Protein AF-A0A2Z6N6W6-F1 (afdb_monomer)

Structure (mmCIF, N/CA/C/O backbone):
data_AF-A0A2Z6N6W6-F1
#
_entry.id   AF-A0A2Z6N6W6-F1
#
loop_
_atom_site.group_PDB
_atom_site.id
_atom_site.type_symbol
_atom_site.label_atom_id
_atom_site.label_alt_id
_atom_site.label_comp_id
_atom_site.label_asym_id
_atom_site.label_entity_id
_atom_site.label_seq_id
_atom_site.pdbx_PDB_ins_code
_atom_site.Cartn_x
_atom_site.Cartn_y
_atom_site.Cartn_z
_atom_site.occupancy
_atom_site.B_iso_or_equiv
_atom_site.auth_seq_id
_atom_site.auth_comp_id
_atom_site.auth_asym_id
_atom_site.auth_atom_id
_atom_site.pdbx_PDB_model_num
ATOM 1 N N . MET A 1 1 ? -22.428 -25.789 3.547 1.00 44.78 1 MET A N 1
ATOM 2 C CA . MET A 1 1 ? -21.666 -24.538 3.347 1.00 44.78 1 MET A CA 1
ATOM 3 C C . MET A 1 1 ? -21.187 -24.515 1.905 1.00 44.78 1 MET A C 1
ATOM 5 O O . MET A 1 1 ? -20.327 -25.311 1.558 1.00 44.78 1 MET A O 1
ATOM 9 N N . GLN A 1 2 ? -21.817 -23.714 1.042 1.00 49.56 2 GLN A N 1
ATOM 10 C CA . GLN A 1 2 ? -21.376 -23.553 -0.348 1.00 49.56 2 GLN A CA 1
ATOM 11 C C . GLN A 1 2 ? -20.120 -22.682 -0.369 1.00 49.56 2 GLN A C 1
ATOM 13 O O . GLN A 1 2 ? -20.131 -21.570 0.153 1.00 49.56 2 GLN A O 1
ATOM 18 N N . VAL A 1 3 ? -19.038 -23.194 -0.954 1.00 57.06 3 VAL A N 1
ATOM 19 C CA . VAL A 1 3 ? -17.804 -22.432 -1.159 1.00 57.06 3 VAL A CA 1
ATOM 20 C C . VAL A 1 3 ? -17.913 -21.689 -2.488 1.00 57.06 3 VAL A C 1
ATOM 22 O O . VAL A 1 3 ? -17.357 -22.093 -3.503 1.00 57.06 3 VAL A O 1
ATOM 25 N N . SER A 1 4 ? -18.689 -20.609 -2.503 1.00 57.44 4 SER A N 1
ATOM 26 C CA . SER A 1 4 ? -18.979 -19.808 -3.700 1.00 57.44 4 SER A CA 1
ATOM 27 C C . SER A 1 4 ? -17.920 -18.730 -4.000 1.00 57.44 4 SER A C 1
ATOM 29 O O . SER A 1 4 ? -18.244 -17.703 -4.585 1.00 57.44 4 SER A O 1
ATOM 31 N N . GLY A 1 5 ? -16.658 -18.929 -3.591 1.00 55.84 5 GLY A N 1
ATOM 32 C CA . GLY A 1 5 ? -15.588 -17.920 -3.715 1.00 55.84 5 GLY A CA 1
ATOM 33 C C . GLY A 1 5 ? -14.451 -18.248 -4.691 1.00 55.84 5 GLY A C 1
ATOM 34 O O . GLY A 1 5 ? -13.654 -17.373 -5.014 1.00 55.84 5 GLY A O 1
ATOM 35 N N . PHE A 1 6 ? -14.345 -19.488 -5.174 1.00 54.56 6 PHE A N 1
ATOM 36 C CA . PHE A 1 6 ? -13.197 -19.921 -5.983 1.00 54.56 6 PHE A CA 1
ATOM 37 C C . PHE A 1 6 ? -13.102 -19.353 -7.413 1.00 54.56 6 PHE A C 1
ATOM 39 O O . PHE A 1 6 ? -11.993 -18.979 -7.798 1.00 54.56 6 PHE A O 1
ATOM 46 N N . PRO A 1 7 ? -14.184 -19.242 -8.211 1.00 62.06 7 PRO A N 1
ATOM 47 C CA . PRO A 1 7 ? -14.049 -18.780 -9.597 1.00 62.06 7 PRO A CA 1
ATOM 48 C C . PRO A 1 7 ? -13.646 -17.301 -9.687 1.00 62.06 7 PRO A C 1
ATOM 50 O O . PRO A 1 7 ? -12.891 -16.917 -10.576 1.00 62.06 7 PRO A O 1
ATOM 53 N N . ASP A 1 8 ? -14.077 -16.482 -8.724 1.00 70.00 8 ASP A N 1
ATOM 54 C CA . ASP A 1 8 ? -13.745 -15.055 -8.668 1.00 70.00 8 ASP A CA 1
ATOM 55 C C . ASP A 1 8 ? -12.272 -14.819 -8.282 1.00 70.00 8 ASP A C 1
ATOM 57 O O . ASP A 1 8 ? -11.613 -13.930 -8.822 1.00 70.00 8 ASP A O 1
ATOM 61 N N . LEU A 1 9 ? -11.701 -15.659 -7.408 1.00 66.69 9 LEU A N 1
ATOM 62 C CA . LEU A 1 9 ? -10.267 -15.610 -7.102 1.00 66.69 9 LEU A CA 1
ATOM 63 C C . LEU A 1 9 ? -9.402 -16.043 -8.294 1.00 66.69 9 LEU A C 1
ATOM 65 O O . LEU A 1 9 ? -8.396 -15.391 -8.574 1.00 66.69 9 LEU A O 1
ATOM 69 N N . ALA A 1 10 ? -9.794 -17.105 -9.005 1.00 67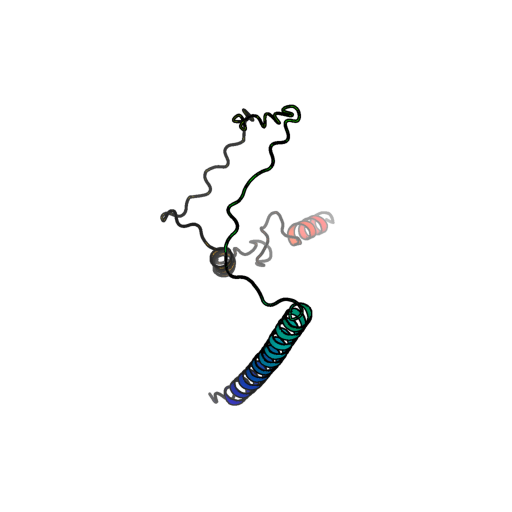.12 10 ALA A N 1
ATOM 70 C CA . ALA A 1 10 ? -9.067 -17.583 -10.181 1.00 67.12 10 ALA A CA 1
ATOM 71 C C . ALA A 1 10 ? -9.047 -16.524 -11.298 1.00 67.12 10 ALA A C 1
ATOM 73 O O . ALA A 1 10 ? -7.975 -16.169 -11.791 1.00 67.12 10 ALA A O 1
ATOM 74 N N . ALA A 1 11 ? -10.196 -15.916 -11.604 1.00 74.31 11 ALA A N 1
ATOM 75 C CA . ALA A 1 11 ? -10.292 -14.842 -12.594 1.00 74.31 11 ALA A CA 1
ATOM 76 C C . ALA A 1 11 ? -9.490 -13.585 -12.196 1.00 74.31 11 ALA A C 1
ATOM 78 O O . ALA A 1 11 ? -8.871 -12.933 -13.038 1.00 74.31 11 ALA A O 1
ATOM 79 N N . LYS A 1 12 ? -9.454 -13.235 -10.902 1.0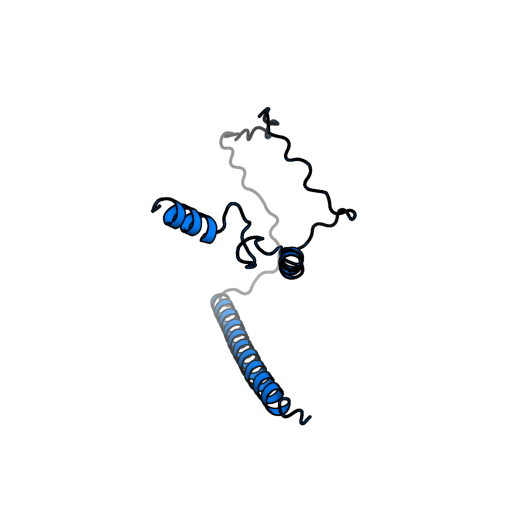0 80.06 12 LYS A N 1
ATOM 80 C CA . LYS A 1 12 ? -8.597 -12.146 -10.399 1.00 80.06 12 LYS A CA 1
ATOM 81 C C . LYS A 1 12 ? -7.115 -12.469 -10.571 1.00 80.06 12 LYS A C 1
ATOM 83 O O . LYS A 1 12 ? -6.358 -11.597 -10.991 1.00 80.06 12 LYS A O 1
ATOM 88 N N . SER A 1 13 ? -6.710 -13.706 -10.284 1.00 83.44 13 SER A N 1
ATOM 89 C CA . SER A 1 13 ? -5.319 -14.135 -10.452 1.00 83.44 13 SER A CA 1
ATOM 90 C C . SER A 1 13 ? -4.870 -14.108 -11.916 1.00 83.44 13 SER A C 1
ATOM 92 O O . SER A 1 13 ? -3.761 -13.665 -12.200 1.00 83.44 13 SER A O 1
ATOM 94 N N . GLU A 1 14 ? -5.758 -14.459 -12.849 1.00 90.75 14 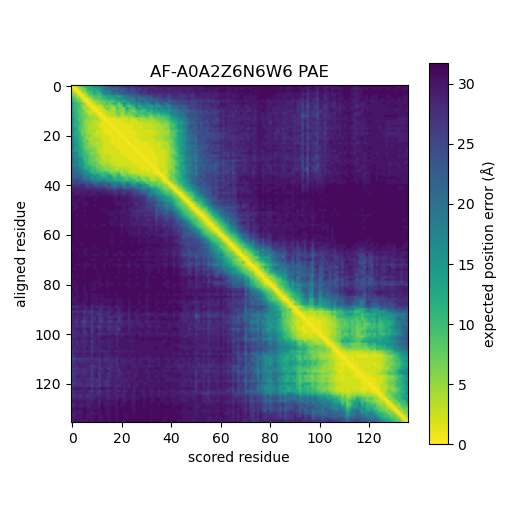GLU A N 1
ATOM 95 C CA . GLU A 1 14 ? -5.500 -14.405 -14.290 1.00 90.75 14 GLU A CA 1
ATOM 96 C C . GLU A 1 14 ? -5.286 -12.968 -14.783 1.00 90.75 14 GLU A C 1
ATOM 98 O O . GLU A 1 14 ? -4.310 -12.677 -15.471 1.00 90.75 14 GLU A O 1
ATOM 103 N N . ARG A 1 15 ? -6.155 -12.033 -14.378 1.00 89.94 15 ARG A N 1
ATOM 104 C CA . ARG A 1 15 ? -6.010 -10.614 -14.749 1.00 89.94 15 ARG A CA 1
ATOM 105 C C . ARG A 1 15 ? -4.691 -10.028 -14.262 1.00 89.94 15 ARG A C 1
ATOM 107 O O . ARG A 1 15 ? -4.038 -9.294 -14.999 1.00 89.94 15 ARG A O 1
ATOM 114 N N . VAL A 1 16 ? -4.305 -10.356 -13.030 1.00 92.06 16 VAL A N 1
ATOM 115 C CA . VAL A 1 16 ? -3.038 -9.903 -12.445 1.00 92.06 16 VAL A CA 1
ATOM 116 C C . VAL A 1 16 ? -1.854 -10.518 -13.190 1.00 92.06 16 VAL A C 1
ATOM 118 O O . VAL A 1 16 ? -0.921 -9.794 -13.526 1.00 92.06 16 VAL A O 1
ATOM 121 N N . TYR A 1 17 ? -1.906 -11.814 -13.503 1.00 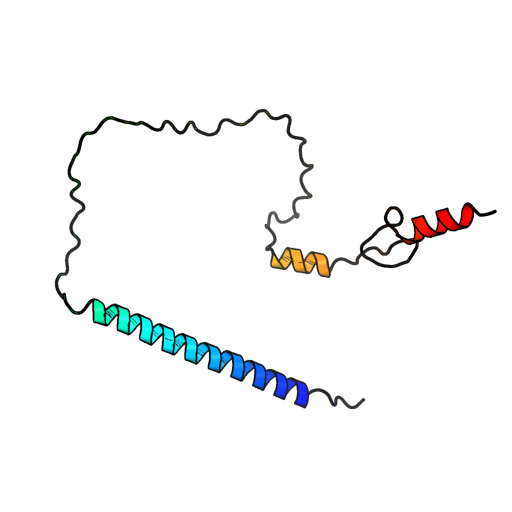94.69 17 TYR A N 1
ATOM 122 C CA . TYR A 1 17 ? -0.863 -12.486 -14.276 1.00 94.69 17 TYR A CA 1
ATOM 123 C C . TYR A 1 17 ? -0.680 -11.846 -15.659 1.00 94.69 17 TYR A C 1
ATOM 125 O O . TYR A 1 17 ? 0.427 -11.446 -16.000 1.00 94.69 17 TYR A O 1
ATOM 133 N N . ASN A 1 18 ? -1.764 -11.644 -16.411 1.00 95.94 18 ASN A N 1
ATOM 134 C CA . ASN A 1 18 ? -1.710 -11.043 -17.747 1.00 95.94 18 ASN A CA 1
ATOM 135 C C . ASN A 1 18 ? -1.193 -9.596 -17.722 1.00 95.94 18 ASN A C 1
ATOM 137 O O . ASN A 1 18 ? -0.431 -9.182 -18.599 1.00 95.94 18 ASN A O 1
ATOM 141 N N . PHE A 1 19 ? -1.570 -8.820 -16.702 1.00 96.12 19 PHE A N 1
ATOM 142 C CA . PHE A 1 19 ? -1.049 -7.467 -16.512 1.00 96.12 19 PHE A CA 1
ATOM 143 C C . PHE A 1 19 ? 0.466 -7.470 -16.271 1.00 96.12 19 PHE A C 1
ATOM 145 O O . PHE A 1 19 ? 1.188 -6.694 -16.893 1.00 96.12 19 PHE A O 1
ATOM 152 N N . ILE A 1 20 ? 0.955 -8.366 -15.409 1.00 96.44 20 ILE A N 1
ATOM 153 C CA . ILE A 1 20 ? 2.388 -8.490 -15.123 1.00 96.44 20 ILE A CA 1
ATOM 154 C C . ILE A 1 20 ? 3.145 -8.952 -16.373 1.00 96.44 20 ILE A C 1
ATOM 156 O O . ILE A 1 20 ? 4.116 -8.305 -16.756 1.00 96.44 20 ILE A O 1
ATOM 160 N N . SER A 1 21 ? 2.691 -10.022 -17.032 1.00 96.44 21 SER A N 1
ATOM 161 C CA . SER A 1 21 ? 3.361 -10.586 -18.210 1.00 96.44 21 SER A CA 1
ATOM 162 C C . SER A 1 21 ? 3.459 -9.572 -19.351 1.00 96.44 21 SER A C 1
ATOM 164 O O . SER A 1 21 ? 4.550 -9.332 -19.858 1.00 96.44 21 SER A O 1
ATOM 166 N N . SER A 1 22 ? 2.360 -8.883 -19.678 1.00 97.38 22 SER A N 1
ATOM 167 C CA . SER A 1 22 ? 2.367 -7.860 -20.736 1.00 97.38 22 SER A CA 1
ATOM 168 C C . SER A 1 22 ? 3.231 -6.638 -20.400 1.00 97.38 22 SER A C 1
ATOM 170 O O . SER A 1 22 ? 3.823 -6.032 -21.293 1.00 97.38 22 SER A O 1
ATOM 172 N N . GLY A 1 23 ? 3.323 -6.259 -19.121 1.00 97.50 23 GLY A N 1
ATOM 173 C CA . GLY A 1 23 ? 4.233 -5.206 -18.672 1.00 97.50 23 GLY A CA 1
ATOM 174 C C . GLY A 1 23 ? 5.699 -5.600 -18.852 1.00 97.50 23 GLY A C 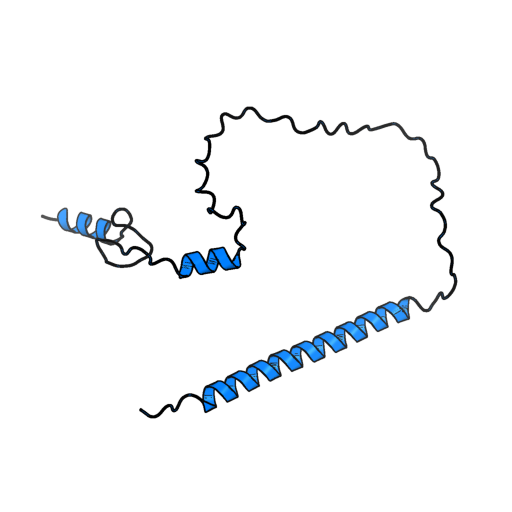1
ATOM 175 O O . GLY A 1 23 ? 6.498 -4.798 -19.330 1.00 97.50 23 GLY A O 1
ATOM 176 N N . LEU A 1 24 ? 6.043 -6.844 -18.511 1.00 97.06 24 LEU A N 1
ATOM 177 C CA . LEU A 1 24 ? 7.401 -7.370 -18.650 1.00 97.06 24 LEU A CA 1
ATOM 178 C C . LEU A 1 24 ? 7.825 -7.525 -20.113 1.00 97.06 24 LEU A C 1
ATOM 180 O O . LEU A 1 24 ? 8.950 -7.162 -20.442 1.00 97.06 24 LEU A O 1
ATOM 184 N N . GLU A 1 25 ? 6.942 -8.011 -20.988 1.00 97.44 25 GLU A N 1
ATOM 185 C CA . GLU A 1 25 ? 7.218 -8.137 -22.427 1.00 97.44 25 GLU A CA 1
ATOM 186 C C . GLU A 1 25 ? 7.572 -6.784 -23.051 1.00 97.44 25 GLU A C 1
ATOM 188 O O . GLU A 1 25 ? 8.611 -6.652 -23.693 1.00 97.44 25 GLU A O 1
ATOM 193 N N . LYS A 1 26 ? 6.775 -5.746 -22.772 1.00 97.50 26 LYS A N 1
ATOM 194 C CA . LYS A 1 26 ? 7.036 -4.388 -23.272 1.00 97.50 26 LYS A CA 1
ATOM 195 C C . LYS A 1 26 ? 8.371 -3.832 -22.788 1.00 97.50 26 LYS A C 1
ATOM 197 O O . LYS A 1 26 ? 9.120 -3.267 -23.578 1.00 97.50 26 LYS A O 1
ATOM 202 N N . LEU A 1 27 ? 8.674 -4.003 -21.500 1.00 97.06 27 LEU A N 1
ATOM 203 C CA . LEU A 1 27 ? 9.950 -3.566 -20.930 1.00 97.06 27 LEU A CA 1
ATOM 204 C C . LEU A 1 27 ? 11.135 -4.301 -21.564 1.00 97.06 27 LEU A C 1
ATOM 206 O O . LEU A 1 27 ? 12.187 -3.708 -21.786 1.00 97.06 27 LEU A O 1
ATOM 210 N N . TYR A 1 28 ? 10.971 -5.591 -21.853 1.00 96.81 28 TYR A N 1
ATOM 211 C CA . TYR A 1 28 ? 12.001 -6.393 -22.497 1.00 96.81 28 TYR A CA 1
ATOM 212 C C . TYR A 1 28 ? 12.248 -5.952 -23.945 1.00 96.81 28 TYR A C 1
ATOM 214 O O . TYR A 1 28 ? 13.400 -5.759 -24.335 1.00 96.81 28 TYR A O 1
ATOM 222 N N . GLU A 1 29 ? 11.189 -5.717 -24.721 1.00 96.81 29 GLU A N 1
ATOM 223 C CA . GLU A 1 29 ? 11.289 -5.180 -26.083 1.00 96.81 29 GLU A CA 1
ATOM 224 C C . GLU A 1 29 ? 11.956 -3.797 -26.109 1.00 96.81 29 GLU A C 1
ATOM 226 O O . GLU A 1 29 ? 12.849 -3.549 -26.923 1.00 96.81 29 GLU A O 1
ATOM 231 N N . GLU A 1 30 ? 11.577 -2.908 -25.187 1.00 96.44 30 GLU A N 1
ATOM 232 C CA . GLU A 1 30 ? 12.178 -1.579 -25.048 1.00 96.44 30 GLU A CA 1
ATOM 233 C C . GLU A 1 30 ? 13.673 -1.666 -24.708 1.00 96.44 30 GLU A C 1
ATOM 235 O O . GLU A 1 30 ? 14.495 -0.977 -25.318 1.00 96.44 30 GLU A O 1
ATOM 240 N N . ALA A 1 31 ? 14.050 -2.564 -23.794 1.00 95.19 31 ALA A N 1
ATOM 241 C CA . ALA A 1 31 ? 15.445 -2.796 -23.436 1.00 95.19 31 ALA A CA 1
ATOM 242 C C . ALA A 1 31 ? 16.268 -3.359 -24.608 1.00 95.19 31 ALA A C 1
ATOM 244 O O . ALA A 1 31 ? 17.418 -2.958 -24.801 1.00 95.19 31 ALA A O 1
ATOM 245 N N . ILE A 1 32 ? 15.702 -4.267 -25.412 1.00 95.25 32 ILE A N 1
ATOM 246 C CA . ILE A 1 32 ? 16.359 -4.759 -26.634 1.00 95.25 32 ILE A CA 1
ATOM 247 C C . ILE A 1 32 ? 16.572 -3.606 -27.615 1.00 95.25 32 ILE A C 1
ATOM 249 O O . ILE A 1 32 ? 17.681 -3.436 -28.124 1.00 95.25 32 ILE A O 1
ATOM 253 N N . LYS A 1 33 ? 15.536 -2.796 -27.854 1.00 94.56 33 LYS A N 1
ATOM 254 C CA . LYS A 1 33 ? 15.601 -1.659 -28.775 1.00 94.56 33 LYS A CA 1
ATOM 255 C C . LYS A 1 33 ? 16.672 -0.651 -28.355 1.00 94.56 33 LYS A C 1
ATOM 257 O O . LYS A 1 33 ? 17.501 -0.275 -29.178 1.00 94.56 33 LYS A O 1
ATOM 262 N N . MET A 1 34 ? 16.717 -0.289 -27.074 1.00 90.31 34 MET A N 1
ATOM 263 C CA . MET A 1 34 ? 17.732 0.615 -26.527 1.00 90.31 34 MET A CA 1
ATOM 264 C C . MET A 1 34 ? 19.153 0.059 -26.705 1.00 90.31 34 MET A C 1
ATOM 266 O O . MET A 1 34 ? 20.063 0.790 -27.089 1.00 90.31 34 MET A O 1
ATOM 270 N N . ASN A 1 35 ? 19.355 -1.241 -26.471 1.00 87.12 35 ASN A N 1
ATOM 271 C CA . ASN A 1 35 ? 20.657 -1.878 -26.679 1.00 87.12 35 ASN A CA 1
ATOM 272 C C . ASN A 1 35 ? 21.077 -1.884 -28.153 1.00 87.12 35 ASN A C 1
ATOM 274 O O . ASN A 1 35 ? 22.254 -1.680 -28.447 1.00 87.12 35 ASN A O 1
ATOM 278 N N . TYR A 1 36 ? 20.133 -2.091 -29.071 1.00 86.12 36 TYR A N 1
ATOM 279 C CA . TYR A 1 36 ? 20.403 -2.034 -30.504 1.00 86.12 36 TYR A CA 1
ATOM 280 C C . TYR A 1 36 ? 20.752 -0.609 -30.953 1.00 86.12 36 TYR A C 1
ATOM 282 O O . TYR A 1 36 ? 21.754 -0.407 -31.629 1.00 86.12 36 TYR A O 1
ATOM 290 N N . GLU A 1 37 ? 20.011 0.403 -30.498 1.00 81.06 37 GLU A N 1
ATOM 291 C CA . GLU A 1 37 ? 20.311 1.815 -30.783 1.00 81.06 37 GLU A CA 1
ATOM 292 C C . GLU A 1 37 ? 21.698 2.224 -30.251 1.00 81.06 37 GLU A C 1
ATOM 294 O O . GLU A 1 37 ? 22.474 2.873 -30.956 1.00 81.06 37 GLU A O 1
ATOM 299 N N . MET A 1 38 ? 22.079 1.751 -29.060 1.00 71.38 38 MET A N 1
ATOM 300 C CA . MET A 1 38 ? 23.429 1.938 -28.513 1.00 71.38 38 MET A CA 1
ATOM 301 C C . MET A 1 38 ? 24.521 1.248 -29.342 1.00 71.38 38 MET A C 1
ATOM 303 O O . MET A 1 38 ? 25.613 1.800 -29.476 1.00 71.38 38 MET A O 1
ATOM 307 N N . GLN A 1 39 ? 24.238 0.090 -29.943 1.00 63.50 39 GLN A N 1
ATOM 308 C CA . GLN A 1 39 ? 25.177 -0.609 -30.829 1.00 63.50 39 GLN A CA 1
ATOM 309 C C . GLN A 1 39 ? 25.299 0.074 -32.198 1.00 63.50 39 GLN A C 1
ATOM 311 O O . GLN A 1 39 ? 26.415 0.306 -32.652 1.00 63.50 39 GLN A O 1
ATOM 316 N N . THR A 1 40 ? 24.196 0.539 -32.791 1.00 57.50 40 THR A N 1
ATOM 317 C CA . THR A 1 40 ? 24.224 1.248 -34.088 1.00 57.50 40 THR A CA 1
ATOM 318 C C . THR A 1 40 ? 24.967 2.587 -34.043 1.00 57.50 40 THR A C 1
ATOM 320 O O . THR A 1 40 ? 25.493 3.038 -35.056 1.00 57.50 40 THR A O 1
ATOM 323 N N . SER A 1 41 ? 25.084 3.211 -32.864 1.00 57.78 41 SER A N 1
ATOM 324 C CA . SER A 1 41 ? 25.937 4.394 -32.668 1.00 57.78 41 SER A CA 1
ATOM 325 C C . SER A 1 41 ? 27.441 4.071 -32.604 1.00 57.78 41 SER A C 1
ATOM 327 O O . SER A 1 41 ? 28.274 4.976 -32.655 1.00 57.78 41 SER A O 1
ATOM 329 N N . LYS A 1 42 ? 27.795 2.783 -32.501 1.00 54.59 42 LYS A N 1
ATOM 330 C CA . LYS A 1 42 ? 29.161 2.266 -32.342 1.00 54.59 42 LYS A CA 1
ATOM 331 C C . LYS A 1 42 ? 29.684 1.527 -33.582 1.00 54.59 42 LYS A C 1
ATOM 333 O O . LYS A 1 42 ? 30.890 1.317 -33.687 1.00 54.59 42 LYS A O 1
ATOM 338 N N . ASP A 1 43 ? 28.825 1.237 -34.560 1.00 48.78 43 ASP A N 1
ATOM 339 C CA . ASP A 1 43 ? 29.166 0.540 -35.814 1.00 48.78 43 ASP A CA 1
ATOM 340 C C . ASP A 1 43 ? 29.946 1.404 -36.835 1.00 48.78 43 ASP A C 1
ATOM 342 O O . ASP A 1 43 ? 30.018 1.092 -38.022 1.00 48.78 43 ASP A O 1
ATOM 346 N N . GLY A 1 44 ? 30.586 2.483 -36.372 1.00 49.16 44 GLY A N 1
ATOM 347 C CA . GLY A 1 44 ? 31.591 3.239 -37.122 1.00 49.16 44 GLY A CA 1
ATOM 348 C C . GLY A 1 44 ? 33.034 2.757 -36.931 1.00 49.16 44 GLY A C 1
ATOM 349 O O . GLY A 1 44 ? 33.927 3.325 -37.551 1.00 49.16 44 GLY A O 1
ATOM 350 N N . LEU A 1 45 ? 33.303 1.749 -36.091 1.00 43.19 45 LEU A N 1
ATOM 351 C CA . LEU A 1 45 ? 34.649 1.180 -35.939 1.00 43.19 45 LEU A CA 1
ATOM 352 C C . LEU A 1 45 ? 34.592 -0.284 -35.475 1.00 43.19 45 LEU A C 1
ATOM 354 O O . LEU A 1 45 ? 34.539 -0.578 -34.282 1.00 43.19 45 LEU A O 1
ATOM 358 N N . LEU A 1 46 ? 34.657 -1.215 -36.428 1.00 53.72 46 LEU A N 1
ATOM 359 C CA . LEU A 1 46 ? 35.198 -2.549 -36.165 1.00 53.72 46 LEU A CA 1
ATOM 360 C C . LEU A 1 46 ? 36.694 -2.539 -36.491 1.00 53.72 46 LEU A C 1
ATOM 362 O O . LEU A 1 46 ? 37.052 -2.177 -37.608 1.00 53.72 46 LEU A O 1
ATOM 366 N N . SER A 1 47 ? 37.499 -2.944 -35.503 1.00 44.09 47 SER A N 1
ATOM 367 C CA . SER A 1 47 ? 38.938 -3.293 -35.483 1.00 44.09 47 SER A CA 1
ATOM 368 C C . SER A 1 47 ? 39.540 -2.623 -34.244 1.00 44.09 47 SER A C 1
ATOM 370 O O . SER A 1 47 ? 39.456 -1.415 -34.104 1.00 44.09 47 SER A O 1
ATOM 372 N N . GLU A 1 48 ? 40.076 -3.305 -33.239 1.00 38.69 48 GLU A N 1
ATOM 373 C CA . GLU A 1 48 ? 40.948 -4.466 -33.294 1.00 38.69 48 GLU A CA 1
ATOM 374 C C . GLU A 1 48 ? 40.905 -5.218 -31.957 1.00 38.69 48 GLU A C 1
ATOM 376 O O . GLU A 1 48 ? 40.858 -4.649 -30.867 1.00 38.69 48 GLU A O 1
ATOM 381 N N . THR A 1 49 ? 40.975 -6.537 -32.069 1.00 48.28 49 THR A N 1
ATOM 382 C CA . THR A 1 49 ? 41.662 -7.403 -31.115 1.00 48.28 49 THR A CA 1
ATOM 383 C C . THR A 1 49 ? 42.995 -6.799 -30.678 1.00 48.28 49 THR A C 1
ATOM 385 O O . THR A 1 49 ? 43.858 -6.616 -31.528 1.00 48.28 49 THR A O 1
ATOM 388 N N . SER A 1 50 ? 43.180 -6.568 -29.378 1.00 44.06 50 SER A N 1
ATOM 389 C CA . SER A 1 50 ? 44.450 -6.678 -28.634 1.00 44.06 50 SER A CA 1
ATOM 390 C C . SER A 1 50 ? 44.376 -5.754 -27.424 1.00 44.06 50 SER A C 1
ATOM 392 O O . SER A 1 50 ? 44.296 -4.538 -27.574 1.00 44.06 50 SER A O 1
ATOM 394 N N . CYS A 1 51 ? 44.397 -6.319 -26.217 1.00 44.03 51 CYS A N 1
ATOM 395 C CA . CYS A 1 51 ? 44.608 -5.545 -24.999 1.00 44.03 51 CYS A CA 1
ATOM 396 C C . CYS A 1 51 ? 45.905 -4.731 -25.140 1.00 44.03 51 CYS A C 1
ATOM 398 O O . CYS A 1 51 ? 46.962 -5.347 -25.301 1.00 44.03 51 CYS A O 1
ATOM 400 N N . PRO A 1 52 ? 45.882 -3.391 -25.047 1.00 41.53 52 PRO A N 1
ATOM 401 C CA . PRO A 1 52 ? 47.097 -2.650 -24.806 1.00 41.53 52 PRO A CA 1
ATOM 402 C C . PRO A 1 52 ? 47.375 -2.723 -23.308 1.00 41.53 52 PRO A C 1
ATOM 404 O O . PRO A 1 52 ? 46.621 -2.217 -22.475 1.00 41.53 52 PRO A O 1
ATOM 407 N N . ASP A 1 53 ? 48.454 -3.431 -23.009 1.00 45.47 53 ASP A N 1
ATOM 408 C CA . ASP A 1 53 ? 49.270 -3.293 -21.815 1.00 45.47 53 ASP A CA 1
ATOM 409 C C . ASP A 1 53 ? 49.316 -1.825 -21.349 1.00 45.47 53 ASP A C 1
ATOM 411 O O . ASP A 1 53 ? 49.555 -0.906 -22.138 1.00 45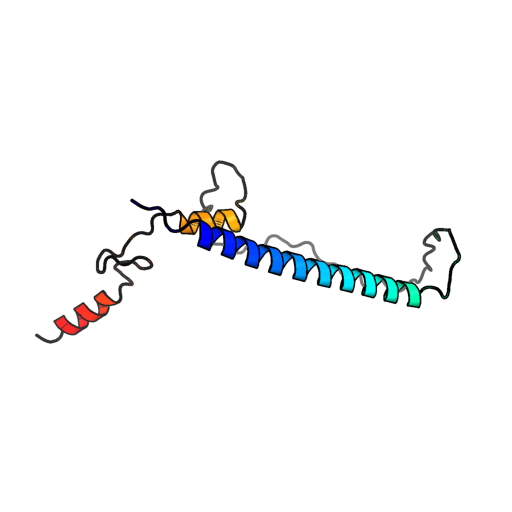.47 53 ASP A O 1
ATOM 415 N N . MET A 1 54 ? 49.006 -1.599 -20.073 1.00 42.16 54 MET A N 1
ATOM 416 C CA . MET A 1 54 ? 48.875 -0.269 -19.476 1.00 42.16 54 MET A CA 1
ATOM 417 C C . MET A 1 54 ? 50.265 0.350 -19.286 1.00 42.16 54 MET A C 1
ATOM 419 O O . MET A 1 54 ? 50.827 0.316 -18.192 1.00 42.16 54 MET A O 1
ATOM 423 N N . LEU A 1 55 ? 50.825 0.937 -20.343 1.00 49.72 55 LEU A N 1
ATOM 424 C CA . LEU A 1 55 ? 51.989 1.816 -20.239 1.00 49.72 55 LEU A CA 1
ATOM 425 C C . LEU A 1 55 ? 51.549 3.174 -19.677 1.00 49.72 55 LEU A C 1
ATOM 427 O O . LEU A 1 55 ? 50.982 4.016 -20.373 1.00 49.72 55 LEU A O 1
ATOM 431 N N . PHE A 1 56 ? 51.801 3.359 -18.383 1.00 42.12 56 PHE A N 1
ATOM 432 C CA . PHE A 1 56 ? 51.678 4.627 -17.670 1.00 42.12 56 PHE A CA 1
ATOM 433 C C . PHE A 1 56 ? 52.721 5.635 -18.183 1.00 42.12 56 PHE A C 1
ATOM 435 O O . PHE A 1 56 ? 53.906 5.302 -18.205 1.00 42.12 56 PHE A O 1
ATOM 442 N N . PRO A 1 57 ? 52.343 6.881 -18.521 1.00 45.59 57 PRO A N 1
ATOM 443 C CA . PRO A 1 57 ? 53.300 7.974 -18.595 1.00 45.59 57 PRO A CA 1
ATOM 444 C C . PRO A 1 57 ? 53.621 8.452 -17.175 1.00 45.59 57 PRO A C 1
ATOM 446 O O . PRO A 1 57 ? 52.731 8.875 -16.434 1.00 45.59 57 PRO A O 1
ATOM 449 N N . GLU A 1 58 ? 54.896 8.382 -16.802 1.00 51.81 58 GLU A N 1
ATOM 450 C CA . GLU A 1 58 ? 55.431 9.039 -15.613 1.00 51.81 58 GLU A CA 1
ATOM 451 C C . GLU A 1 58 ? 55.213 10.555 -15.729 1.00 51.81 58 GLU A C 1
ATOM 453 O O . GLU A 1 58 ? 55.763 11.218 -16.608 1.00 51.81 58 GLU A O 1
ATOM 458 N N . GLN A 1 59 ? 54.411 11.118 -14.826 1.00 43.22 59 GLN A N 1
ATOM 459 C CA . GLN A 1 59 ? 54.520 12.526 -14.463 1.00 43.22 59 GLN A CA 1
ATOM 460 C C . GLN A 1 59 ? 54.727 12.620 -12.959 1.00 43.22 59 GLN A C 1
ATOM 462 O O . GLN A 1 59 ? 53.803 12.467 -12.160 1.00 43.22 59 GLN A O 1
ATOM 467 N N . GLU A 1 60 ? 55.978 12.883 -12.606 1.00 52.66 60 GLU A N 1
ATOM 468 C CA . GLU A 1 60 ? 56.387 13.422 -11.322 1.00 52.66 60 GLU A CA 1
ATOM 469 C C . GLU A 1 60 ? 55.621 14.727 -11.070 1.00 52.66 60 GLU A C 1
ATOM 471 O O . GLU A 1 60 ? 55.778 15.715 -11.791 1.00 52.66 60 GLU A O 1
ATOM 476 N N . ASN A 1 61 ? 54.759 14.735 -10.057 1.00 45.88 61 ASN A N 1
ATOM 477 C CA . ASN A 1 61 ? 54.308 15.969 -9.436 1.00 45.88 61 ASN A CA 1
ATOM 478 C C . ASN A 1 61 ? 53.997 15.697 -7.964 1.00 45.88 61 ASN A C 1
ATOM 480 O O . ASN A 1 61 ? 52.998 15.059 -7.638 1.00 45.88 61 ASN A O 1
ATOM 484 N N . GLU A 1 62 ? 54.939 16.130 -7.128 1.00 50.78 62 GLU A N 1
ATOM 485 C CA . GLU A 1 62 ? 54.833 16.481 -5.712 1.00 50.78 62 GLU A CA 1
ATOM 486 C C . GLU A 1 62 ? 53.727 15.780 -4.910 1.00 50.78 62 GLU A C 1
ATOM 488 O O . GLU A 1 62 ? 52.539 16.107 -4.962 1.00 50.78 62 GLU A O 1
ATOM 493 N N . GLU A 1 63 ? 54.181 14.830 -4.094 1.00 50.09 63 GLU A N 1
ATOM 494 C CA . GLU A 1 63 ? 53.448 14.102 -3.069 1.00 50.09 63 GLU A CA 1
ATOM 495 C C . GLU A 1 63 ? 52.597 15.017 -2.161 1.00 50.09 63 GLU A C 1
ATOM 497 O O . GLU A 1 63 ? 52.948 15.313 -1.018 1.00 50.09 63 GLU A O 1
ATOM 502 N N . ALA A 1 64 ? 51.370 15.335 -2.574 1.00 58.12 64 ALA A N 1
ATOM 503 C CA . ALA A 1 64 ? 50.286 15.577 -1.630 1.00 58.12 64 ALA A CA 1
ATOM 504 C C . ALA A 1 64 ? 49.880 14.226 -1.021 1.00 58.12 64 ALA A C 1
ATOM 506 O O . ALA A 1 64 ? 48.812 13.678 -1.301 1.00 58.12 64 ALA A O 1
ATOM 507 N N . ARG A 1 65 ? 50.763 13.653 -0.190 1.00 59.28 65 ARG A N 1
ATOM 508 C CA . ARG A 1 65 ? 50.456 12.505 0.668 1.00 59.28 65 ARG A CA 1
ATOM 509 C C . ARG A 1 65 ? 49.336 12.916 1.613 1.00 59.28 65 ARG A C 1
ATOM 511 O O . ARG A 1 65 ? 49.580 13.390 2.723 1.00 59.28 65 ARG A O 1
ATOM 518 N N . LEU A 1 66 ? 48.094 12.706 1.182 1.00 61.03 66 LEU A N 1
ATOM 519 C CA . LEU A 1 66 ? 46.933 12.697 2.056 1.00 61.03 66 LEU A CA 1
ATOM 520 C C . LEU A 1 66 ? 47.152 11.564 3.056 1.00 61.03 66 LEU A C 1
ATOM 522 O O . LEU A 1 66 ? 46.822 10.404 2.815 1.00 61.03 66 LEU A O 1
ATOM 526 N N . THR A 1 67 ? 47.771 11.893 4.184 1.00 62.34 67 THR A N 1
ATOM 527 C CA . THR A 1 67 ? 47.934 10.983 5.309 1.00 62.34 67 THR A CA 1
ATOM 528 C C . THR A 1 67 ? 46.573 10.870 5.978 1.00 62.34 67 THR A C 1
ATOM 530 O O . THR A 1 67 ? 46.290 11.507 6.991 1.00 62.34 67 THR A O 1
ATOM 533 N N . ILE A 1 68 ? 45.692 10.061 5.383 1.00 63.12 68 ILE A N 1
ATOM 534 C CA . ILE A 1 68 ? 44.477 9.603 6.046 1.00 63.12 68 ILE A CA 1
ATOM 535 C C . ILE A 1 68 ? 44.956 8.761 7.225 1.00 63.12 68 ILE A C 1
ATOM 537 O O . ILE A 1 68 ? 45.334 7.597 7.093 1.00 63.12 68 ILE A O 1
ATOM 541 N N . ARG A 1 69 ? 45.032 9.401 8.392 1.00 68.94 69 ARG A N 1
ATOM 542 C CA . ARG A 1 69 ? 45.400 8.745 9.639 1.00 68.94 69 ARG A CA 1
ATOM 543 C C . ARG A 1 69 ? 44.371 7.654 9.909 1.00 68.94 69 ARG A C 1
ATOM 545 O O . ARG A 1 69 ? 43.169 7.910 9.868 1.00 68.94 69 ARG A O 1
ATOM 552 N N . SER A 1 70 ? 44.855 6.447 10.188 1.00 73.81 70 SER A N 1
ATOM 553 C CA . SER A 1 70 ? 43.987 5.321 10.524 1.00 73.81 70 SER A CA 1
ATOM 554 C C . SER A 1 70 ? 43.090 5.699 11.716 1.00 73.81 70 SER A C 1
ATOM 556 O O . SER A 1 70 ? 43.605 6.291 12.674 1.00 73.81 70 SER A O 1
ATOM 558 N N . PRO A 1 71 ? 41.772 5.418 11.677 1.00 74.38 71 PRO A N 1
ATOM 559 C CA . PRO A 1 71 ? 40.851 5.815 12.735 1.00 74.38 71 PRO A CA 1
ATOM 560 C C . PRO A 1 71 ? 41.315 5.285 14.094 1.00 74.38 71 PRO A C 1
ATOM 562 O O . PRO A 1 71 ? 41.326 4.080 14.348 1.00 74.38 71 PRO A O 1
ATOM 565 N N . VAL A 1 72 ? 41.708 6.190 14.989 1.00 73.94 72 VAL A N 1
ATOM 566 C CA . VAL A 1 72 ? 42.031 5.838 16.374 1.00 73.94 72 VAL A CA 1
ATOM 567 C C . VAL A 1 72 ? 40.739 5.566 17.130 1.00 73.94 72 VAL A C 1
ATOM 569 O O . VAL A 1 72 ? 39.757 6.296 16.993 1.00 73.94 72 VAL A O 1
ATOM 572 N N . LYS A 1 73 ? 40.740 4.509 17.948 1.00 65.31 73 LYS A N 1
ATOM 573 C CA . LYS A 1 73 ? 39.604 4.155 18.806 1.00 65.31 73 LYS A CA 1
ATOM 574 C C . LYS A 1 73 ? 39.278 5.345 19.712 1.00 65.31 73 LYS A C 1
ATOM 576 O O . LYS A 1 73 ? 40.055 5.678 20.604 1.00 65.31 73 LYS A O 1
ATOM 581 N N . SER A 1 74 ? 38.137 5.988 19.480 1.00 66.50 74 SER A N 1
ATOM 582 C CA . SER A 1 74 ? 37.674 7.109 20.292 1.00 66.50 74 SER A CA 1
ATOM 583 C C . SER A 1 74 ? 37.381 6.635 21.715 1.00 66.50 74 SER A C 1
ATOM 585 O O . SER A 1 74 ? 36.517 5.781 21.917 1.00 66.50 74 SER A O 1
ATOM 587 N N . GLN A 1 75 ? 38.043 7.221 22.713 1.00 68.38 75 GLN A N 1
ATOM 588 C CA . GLN A 1 75 ? 37.666 7.059 24.119 1.00 68.38 75 GLN A CA 1
ATOM 589 C C . GLN A 1 75 ? 36.482 7.964 24.469 1.00 68.38 75 GLN A C 1
ATOM 591 O O . GLN A 1 75 ? 36.549 8.820 25.344 1.00 68.38 75 GLN A O 1
ATOM 596 N N . THR A 1 76 ? 35.360 7.791 23.780 1.00 70.69 76 THR A N 1
ATOM 597 C CA . THR A 1 76 ? 34.094 8.252 24.345 1.00 70.69 76 THR A CA 1
ATOM 598 C C . THR A 1 76 ? 33.723 7.261 25.441 1.00 70.69 76 THR A C 1
ATOM 600 O O . THR A 1 76 ? 33.731 6.057 25.177 1.00 70.69 76 THR A O 1
ATOM 603 N N . LYS A 1 77 ? 33.374 7.734 26.649 1.00 62.84 77 LYS A N 1
ATOM 604 C CA . LYS A 1 77 ? 32.616 6.948 27.642 1.00 62.84 77 LYS A CA 1
ATOM 605 C C . LYS A 1 77 ? 31.255 6.607 27.026 1.00 62.84 77 LYS A C 1
ATOM 607 O O . LYS A 1 77 ? 30.240 7.226 27.327 1.00 62.84 77 LYS A O 1
ATOM 612 N N . GLY A 1 78 ? 31.253 5.682 26.075 1.00 63.06 78 GLY A N 1
ATOM 613 C CA . GLY A 1 78 ? 30.049 5.163 25.472 1.00 63.06 78 GLY A CA 1
ATOM 614 C C . GLY A 1 78 ? 29.274 4.466 26.572 1.00 63.06 78 GLY A C 1
ATOM 615 O O . GLY A 1 78 ? 29.819 3.621 27.283 1.00 63.06 78 GLY A O 1
ATOM 616 N N . ARG A 1 79 ? 27.999 4.816 26.720 1.00 67.94 79 ARG A N 1
ATOM 617 C CA . ARG A 1 79 ? 27.056 3.931 27.393 1.00 67.94 79 ARG A CA 1
ATOM 618 C C . ARG A 1 79 ? 27.148 2.593 26.663 1.00 67.94 79 ARG A C 1
ATOM 620 O O . ARG A 1 79 ? 26.809 2.540 25.480 1.00 67.94 79 ARG A O 1
ATOM 627 N N . GLN A 1 80 ? 27.634 1.548 27.334 1.00 65.94 80 GLN A N 1
ATOM 628 C CA . GLN A 1 80 ? 27.527 0.201 26.791 1.00 65.94 80 GLN A CA 1
ATOM 629 C C . GLN A 1 80 ? 26.042 -0.034 26.541 1.00 65.94 80 GLN A C 1
ATOM 631 O O . GLN A 1 80 ? 25.213 0.042 27.449 1.00 65.94 80 GLN A O 1
ATOM 636 N N . LYS A 1 81 ? 25.686 -0.186 25.269 1.00 61.88 81 LYS A N 1
ATOM 637 C CA . LYS A 1 81 ? 24.376 -0.693 24.914 1.00 61.88 81 LYS A CA 1
ATOM 638 C C . LYS A 1 81 ? 24.420 -2.137 25.374 1.00 61.88 81 LYS A C 1
ATOM 640 O O . LYS A 1 81 ? 25.161 -2.903 24.768 1.00 61.88 81 LYS A O 1
ATOM 645 N N . ASP A 1 82 ? 23.708 -2.445 26.461 1.00 61.25 82 ASP A N 1
ATOM 646 C CA . ASP A 1 82 ? 23.527 -3.815 26.937 1.00 61.25 82 ASP A CA 1
ATOM 647 C C . ASP A 1 82 ? 23.305 -4.686 25.711 1.00 61.25 82 ASP A C 1
ATOM 649 O O . ASP A 1 82 ? 22.403 -4.379 24.914 1.00 61.25 82 ASP A O 1
ATOM 653 N N . ASP A 1 83 ? 24.192 -5.666 25.517 1.00 59.25 83 ASP A N 1
ATOM 654 C CA . ASP A 1 83 ? 24.204 -6.521 24.341 1.00 59.25 83 ASP A CA 1
ATOM 655 C C . ASP A 1 83 ? 22.770 -6.925 24.055 1.00 59.25 83 ASP A C 1
ATOM 657 O O . ASP A 1 83 ? 22.111 -7.595 24.858 1.00 59.25 83 ASP A O 1
ATOM 661 N N . ALA A 1 84 ? 22.240 -6.406 22.948 1.00 60.25 84 ALA A N 1
ATOM 662 C CA . ALA A 1 84 ? 20.880 -6.665 22.543 1.00 60.25 84 ALA A CA 1
ATOM 663 C C . ALA A 1 84 ? 20.797 -8.170 22.332 1.00 60.25 84 ALA A C 1
ATOM 665 O O . ALA A 1 84 ? 21.258 -8.632 21.295 1.00 60.25 84 ALA A O 1
ATOM 666 N N . LYS A 1 85 ? 20.301 -8.888 23.358 1.00 60.91 85 LYS A N 1
ATOM 667 C CA . LYS A 1 85 ? 20.195 -10.348 23.481 1.00 60.91 85 LYS A CA 1
ATOM 668 C C . LYS A 1 85 ? 20.530 -11.018 22.158 1.00 60.91 85 LYS A C 1
ATOM 670 O O . LYS A 1 85 ? 19.645 -11.137 21.305 1.00 60.91 85 LYS A O 1
ATOM 675 N N . LEU A 1 86 ? 21.808 -11.365 21.976 1.00 55.47 86 LEU A N 1
ATOM 676 C CA . LEU A 1 86 ? 22.256 -12.007 20.749 1.00 55.47 86 LEU A CA 1
ATOM 677 C C . LEU A 1 86 ? 21.318 -13.193 20.495 1.00 55.47 86 LEU A C 1
ATOM 679 O O . LEU A 1 86 ? 21.072 -13.983 21.418 1.00 55.47 86 LEU A O 1
ATOM 683 N N . PRO A 1 87 ? 20.714 -13.307 19.298 1.00 55.91 87 PRO A N 1
ATOM 684 C CA . PRO A 1 87 ? 19.944 -14.493 18.982 1.00 55.91 87 PRO A CA 1
ATOM 685 C C . PRO A 1 87 ? 20.883 -15.688 19.153 1.00 55.91 87 PRO A C 1
ATOM 687 O O . PRO A 1 87 ? 22.009 -15.660 18.659 1.00 55.91 87 PRO A O 1
ATOM 690 N N . LYS A 1 88 ? 20.421 -16.727 19.860 1.00 63.31 88 LYS A N 1
ATOM 691 C CA . LYS A 1 88 ? 21.203 -17.922 20.236 1.00 63.31 88 LYS A CA 1
ATOM 692 C C . LYS A 1 88 ? 21.928 -18.617 19.064 1.00 63.31 88 LYS A C 1
ATOM 694 O O . LYS A 1 88 ? 22.719 -19.514 19.307 1.00 63.31 88 LYS A O 1
ATOM 699 N N . SER A 1 89 ? 21.655 -18.233 17.816 1.00 66.19 89 SER A N 1
ATOM 700 C CA . SER A 1 89 ? 22.227 -18.812 16.601 1.00 66.19 89 SER A CA 1
ATOM 701 C C . SER A 1 89 ? 23.301 -17.966 15.905 1.00 66.19 89 SER A C 1
ATOM 703 O O . SER A 1 89 ? 23.748 -18.373 14.840 1.00 66.19 89 SER A O 1
ATOM 705 N N . GLY A 1 90 ? 23.677 -16.778 16.404 1.00 70.94 90 GLY A N 1
ATOM 706 C CA . GLY A 1 90 ? 24.650 -15.899 15.721 1.00 70.94 90 GLY A CA 1
ATOM 707 C C . GLY A 1 90 ? 24.224 -15.431 14.316 1.00 70.94 90 GLY A C 1
ATOM 708 O O . GLY A 1 90 ? 24.944 -14.687 13.656 1.00 70.94 90 GLY A O 1
ATOM 709 N N . ARG A 1 91 ? 23.035 -15.838 13.853 1.00 84.69 91 ARG A N 1
ATOM 710 C CA . ARG A 1 91 ? 22.488 -15.509 12.541 1.00 84.69 91 ARG A CA 1
ATOM 711 C C . ARG A 1 91 ? 21.854 -14.129 12.590 1.00 84.69 91 ARG A C 1
ATOM 713 O O . ARG A 1 91 ? 20.893 -13.895 13.329 1.00 84.69 91 ARG A O 1
ATOM 720 N N . ILE A 1 92 ? 22.366 -13.235 11.752 1.00 82.19 92 ILE A N 1
ATOM 721 C CA . ILE A 1 92 ? 21.745 -11.940 11.486 1.00 82.19 92 ILE A CA 1
ATOM 722 C C . ILE A 1 92 ? 20.413 -12.206 10.776 1.00 82.19 92 ILE A C 1
ATOM 724 O O . ILE A 1 92 ? 20.369 -12.895 9.757 1.00 82.19 92 ILE A O 1
ATOM 728 N N . LYS A 1 93 ? 19.317 -11.695 11.341 1.00 85.81 93 LYS A N 1
ATOM 729 C CA . LYS A 1 93 ? 17.988 -11.781 10.724 1.00 85.81 93 LYS A CA 1
ATOM 730 C C . LYS A 1 93 ? 17.886 -10.767 9.589 1.00 85.81 93 LYS A C 1
ATOM 732 O O . LYS A 1 93 ? 18.251 -9.607 9.772 1.00 85.81 93 LYS A O 1
ATOM 737 N N . SER A 1 94 ? 17.344 -11.190 8.454 1.00 89.25 94 SER A N 1
ATOM 738 C CA . SER A 1 94 ? 16.999 -10.306 7.340 1.00 89.25 94 SER A CA 1
ATOM 739 C C . SER A 1 94 ? 15.915 -9.296 7.736 1.00 89.25 94 SER A C 1
ATOM 741 O O . SER A 1 94 ? 15.122 -9.525 8.656 1.00 89.25 94 SER A O 1
ATOM 743 N N . SER A 1 95 ? 15.832 -8.180 7.006 1.00 88.19 95 SER A N 1
ATOM 744 C CA . SER A 1 95 ? 14.795 -7.156 7.206 1.00 88.19 95 SER A CA 1
ATOM 745 C C . SER A 1 95 ? 13.375 -7.727 7.107 1.00 88.19 95 SER A C 1
ATOM 747 O O . SER A 1 95 ? 12.494 -7.315 7.864 1.00 88.19 95 SER A O 1
ATOM 749 N N . LEU A 1 96 ? 13.169 -8.716 6.230 1.00 87.56 96 LEU A N 1
ATOM 750 C CA . LEU A 1 96 ? 11.904 -9.437 6.089 1.00 87.56 96 LEU A CA 1
ATOM 751 C C . LEU A 1 96 ? 11.600 -10.288 7.332 1.00 87.56 96 LEU A C 1
ATOM 753 O O . LEU A 1 96 ? 10.515 -10.208 7.897 1.00 87.56 96 LEU A O 1
ATOM 757 N N . GLU A 1 97 ? 12.567 -11.067 7.822 1.00 86.56 97 GLU A N 1
ATOM 758 C CA . GLU A 1 97 ? 12.385 -11.856 9.048 1.00 86.56 97 GLU A CA 1
ATOM 759 C C . GLU A 1 97 ? 12.092 -10.949 10.255 1.00 86.56 97 GLU A C 1
ATOM 761 O O . GLU A 1 97 ? 11.296 -11.296 11.130 1.00 86.56 97 GLU A O 1
ATOM 766 N N . LEU A 1 98 ? 12.707 -9.766 10.326 1.00 85.88 98 LEU A N 1
ATOM 767 C CA . LEU A 1 98 ? 12.437 -8.787 11.380 1.00 85.88 98 LEU A CA 1
ATOM 768 C C . LEU A 1 98 ? 11.020 -8.213 11.294 1.00 85.88 98 LEU A C 1
ATOM 770 O O . LEU A 1 98 ? 10.364 -8.093 12.332 1.00 85.88 98 LEU A O 1
ATOM 774 N N . SER A 1 99 ? 10.537 -7.867 10.098 1.00 84.94 99 SER A N 1
ATOM 775 C CA . SER A 1 99 ? 9.180 -7.337 9.921 1.00 84.94 99 SER A CA 1
ATOM 776 C C . SER A 1 99 ? 8.122 -8.394 10.245 1.00 84.94 99 SER A C 1
ATOM 778 O O . SER A 1 99 ? 7.195 -8.106 11.004 1.00 84.94 99 SER A O 1
ATOM 780 N N . MET A 1 100 ? 8.315 -9.639 9.803 1.00 84.44 100 MET A N 1
ATOM 781 C CA . MET A 1 100 ? 7.411 -10.752 10.112 1.00 84.44 100 MET A CA 1
ATOM 782 C C . MET A 1 100 ? 7.368 -11.060 11.613 1.00 84.44 100 MET A C 1
ATOM 784 O O . MET A 1 100 ? 6.290 -11.228 12.177 1.00 84.44 100 MET A O 1
ATOM 788 N N . ASN A 1 101 ? 8.512 -11.032 12.306 1.00 82.94 101 ASN A N 1
ATOM 789 C CA . ASN A 1 101 ? 8.552 -11.228 13.760 1.00 82.94 101 ASN A CA 1
ATOM 790 C C . ASN A 1 101 ? 7.786 -10.134 14.532 1.00 82.94 101 ASN A C 1
ATOM 792 O O . ASN A 1 101 ? 7.189 -10.416 15.571 1.00 82.94 101 ASN A O 1
ATOM 796 N N . ARG A 1 102 ? 7.776 -8.888 14.037 1.00 80.31 102 ARG A N 1
ATOM 797 C CA . ARG A 1 102 ? 6.997 -7.787 14.639 1.00 80.31 102 ARG A CA 1
ATOM 798 C C . ARG A 1 102 ? 5.488 -7.946 14.433 1.00 80.31 102 ARG A C 1
ATOM 800 O O . ARG A 1 102 ? 4.721 -7.432 15.246 1.00 80.31 102 ARG A O 1
ATOM 807 N N . LEU A 1 103 ? 5.071 -8.620 13.361 1.00 75.25 103 LEU A N 1
ATOM 808 C CA . LEU A 1 103 ? 3.668 -8.948 13.092 1.00 75.25 103 LEU A CA 1
ATOM 809 C C . LEU A 1 103 ? 3.213 -10.180 13.885 1.00 75.25 103 LEU A C 1
ATOM 811 O O . LEU A 1 103 ? 2.107 -10.189 14.411 1.00 75.25 103 LEU A O 1
ATOM 815 N N . ALA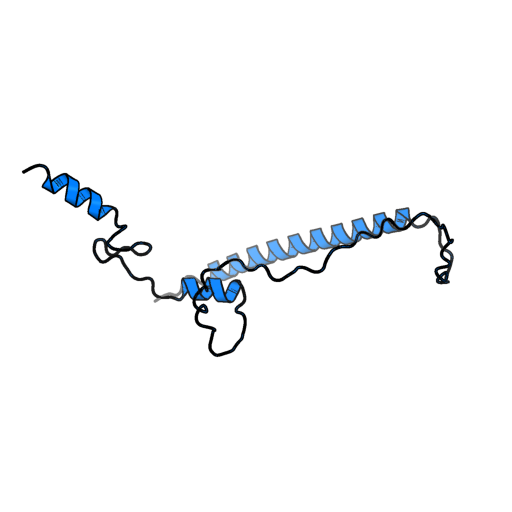 A 1 104 ? 4.080 -11.186 14.010 1.00 75.44 104 ALA A N 1
ATOM 816 C CA . ALA A 1 104 ? 3.777 -12.447 14.685 1.00 75.44 104 ALA A CA 1
ATOM 817 C C . ALA A 1 104 ? 3.776 -12.346 16.223 1.00 75.44 104 ALA A C 1
ATOM 819 O O . ALA A 1 104 ? 3.186 -13.183 16.905 1.00 75.44 104 ALA A O 1
ATOM 820 N N . GLY A 1 105 ? 4.436 -11.337 16.798 1.00 74.25 105 GLY A N 1
ATOM 821 C CA . GLY A 1 105 ? 4.425 -11.115 18.242 1.00 74.25 105 GLY A CA 1
ATOM 822 C C . GLY A 1 105 ? 3.046 -10.674 18.737 1.00 74.25 105 GLY A C 1
ATOM 823 O O . GLY A 1 105 ? 2.556 -9.618 18.338 1.00 74.25 105 GLY A O 1
ATOM 824 N N . LYS A 1 106 ? 2.441 -11.439 19.658 1.00 76.00 106 LYS A N 1
ATOM 825 C CA . LYS A 1 106 ? 1.194 -11.046 20.337 1.00 76.00 106 LYS A CA 1
ATOM 826 C C . LYS A 1 106 ? 1.408 -9.695 21.027 1.00 76.00 106 LYS A C 1
ATOM 828 O O . LYS A 1 106 ? 2.164 -9.596 21.997 1.00 76.00 106 LYS A O 1
ATOM 833 N N . ARG A 1 107 ? 0.788 -8.638 20.494 1.00 80.38 107 ARG A N 1
ATOM 834 C CA . ARG A 1 107 ? 0.885 -7.290 21.065 1.00 80.38 107 ARG A CA 1
ATOM 835 C C . ARG A 1 107 ? 0.193 -7.287 22.424 1.00 80.38 107 ARG A C 1
ATOM 837 O O . ARG A 1 107 ? -0.859 -7.897 22.588 1.00 80.38 107 ARG A O 1
ATOM 844 N N . ARG A 1 108 ? 0.809 -6.635 23.412 1.00 87.19 108 ARG A N 1
ATOM 845 C CA . ARG A 1 108 ? 0.143 -6.396 24.695 1.00 87.19 108 ARG A CA 1
ATOM 846 C C . ARG A 1 108 ? -0.916 -5.320 24.489 1.00 87.19 108 ARG A C 1
ATOM 848 O O . ARG A 1 108 ? -0.633 -4.303 23.855 1.00 87.19 108 ARG A O 1
ATOM 855 N N . ASN A 1 109 ? -2.091 -5.560 25.049 1.00 92.25 109 ASN A N 1
ATOM 856 C CA . ASN A 1 109 ? -3.177 -4.594 25.074 1.00 92.25 109 ASN A CA 1
ATOM 857 C C . ASN A 1 109 ? -2.993 -3.646 26.261 1.00 92.25 109 ASN A C 1
ATOM 859 O O . ASN A 1 109 ? -2.416 -4.016 27.291 1.00 92.25 109 ASN A O 1
ATOM 863 N N . CYS A 1 110 ? -3.464 -2.414 26.110 1.00 93.69 110 CYS A N 1
ATOM 864 C CA . CYS A 1 110 ? -3.505 -1.450 27.194 1.00 93.69 110 CYS A CA 1
ATOM 865 C C . CYS A 1 110 ? -4.416 -1.958 28.322 1.00 93.69 110 CYS A C 1
ATOM 867 O O . CYS A 1 110 ? -5.539 -2.369 28.076 1.00 93.69 110 CYS A O 1
ATOM 869 N N . GLN A 1 111 ? -3.975 -1.888 29.578 1.00 90.81 111 GLN A N 1
ATOM 870 C CA . GLN A 1 111 ? -4.800 -2.334 30.711 1.00 90.81 111 GLN A CA 1
ATOM 871 C C . GLN A 1 111 ? -6.000 -1.419 31.009 1.00 90.81 111 GLN A C 1
ATOM 873 O O . GLN A 1 111 ? -6.873 -1.832 31.759 1.00 90.81 111 GLN A O 1
ATOM 878 N N . LEU A 1 112 ? -6.024 -0.195 30.463 1.00 92.81 112 LEU A N 1
ATOM 879 C CA . LEU A 1 112 ? -7.144 0.739 30.619 1.00 92.81 112 LEU A CA 1
ATOM 880 C C . LEU A 1 112 ? -8.175 0.558 29.500 1.00 92.81 112 LEU A C 1
ATOM 882 O O . LEU A 1 112 ? -9.291 0.134 29.762 1.00 92.81 112 LEU A O 1
ATOM 886 N N . CYS A 1 113 ? -7.794 0.814 28.245 1.00 93.25 113 CYS A N 1
ATOM 887 C CA . CYS A 1 113 ? -8.730 0.774 27.113 1.00 93.25 113 CYS A CA 1
ATOM 888 C C . CYS A 1 113 ? -8.731 -0.543 26.320 1.00 93.25 113 CYS A C 1
ATOM 890 O O . CYS A 1 113 ? -9.460 -0.664 25.344 1.00 93.25 113 CYS A O 1
ATOM 892 N N . GLN A 1 114 ? -7.883 -1.515 26.674 1.00 91.44 114 GLN A N 1
ATOM 893 C CA . GLN A 1 114 ? -7.725 -2.799 25.970 1.00 91.44 114 GLN A CA 1
ATOM 894 C C . GLN A 1 114 ? -7.287 -2.717 24.497 1.00 91.44 114 GLN A C 1
ATOM 896 O O . GLN A 1 114 ? -7.151 -3.752 23.843 1.00 91.44 114 GLN A O 1
ATOM 901 N N . GLU A 1 115 ? -6.957 -1.532 23.984 1.00 91.50 115 GLU A N 1
ATOM 902 C CA . GLU A 1 115 ? -6.417 -1.377 22.635 1.00 91.50 115 GLU A CA 1
ATOM 903 C C . GLU A 1 115 ? -4.902 -1.652 22.584 1.00 91.50 115 GLU A C 1
ATOM 905 O O . GLU A 1 115 ? -4.166 -1.355 23.536 1.00 91.50 115 GLU A O 1
ATOM 910 N N . PRO A 1 116 ? -4.389 -2.219 21.479 1.00 90.12 116 PRO A N 1
ATOM 911 C CA . PRO A 1 116 ? -2.960 -2.428 21.289 1.00 90.12 116 PRO A CA 1
ATOM 912 C C . PRO A 1 116 ? -2.226 -1.126 20.921 1.00 90.12 116 PRO A C 1
ATOM 914 O O . PRO A 1 116 ? -2.812 -0.133 20.503 1.00 90.12 116 PRO A O 1
ATOM 917 N N . GLY A 1 117 ? -0.893 -1.149 21.008 1.00 90.31 117 GLY A N 1
ATOM 918 C CA . GLY A 1 117 ? -0.031 -0.070 20.495 1.00 90.31 117 GLY A CA 1
ATOM 919 C C . GLY A 1 117 ? 0.368 0.996 21.516 1.00 90.31 117 GLY A C 1
ATOM 920 O O . GLY A 1 117 ? 1.243 1.805 21.227 1.00 90.31 117 GLY A O 1
ATOM 921 N N . HIS A 1 118 ? -0.190 0.958 22.723 1.00 92.44 118 HIS A N 1
ATOM 922 C CA . HIS A 1 118 ? 0.195 1.835 23.825 1.00 92.44 118 HIS A CA 1
ATOM 923 C C . HIS A 1 118 ? 0.059 1.107 25.174 1.00 92.44 118 HIS A C 1
ATOM 925 O O . HIS A 1 118 ? -0.447 -0.013 25.241 1.00 92.44 118 HIS A O 1
ATOM 931 N N . ASN A 1 119 ? 0.550 1.710 26.259 1.00 92.25 119 ASN A N 1
ATOM 932 C CA . ASN A 1 119 ? 0.424 1.161 27.612 1.00 92.25 119 ASN A CA 1
ATOM 933 C C . ASN A 1 119 ? -0.444 2.071 28.498 1.00 92.25 119 ASN A C 1
ATOM 935 O O . ASN A 1 119 ? -0.781 3.183 28.108 1.00 92.25 119 ASN A O 1
ATOM 939 N N . ARG A 1 120 ? -0.763 1.625 29.722 1.00 89.69 120 ARG A N 1
ATOM 940 C CA . ARG A 1 120 ? -1.573 2.395 30.687 1.00 89.69 120 ARG A CA 1
ATOM 941 C C . ARG A 1 120 ? -1.045 3.815 30.940 1.00 89.69 120 ARG A C 1
ATOM 943 O O . ARG A 1 120 ? -1.841 4.723 31.132 1.00 89.69 120 ARG A O 1
ATOM 950 N N . ARG A 1 121 ? 0.278 4.022 30.936 1.00 89.44 121 ARG A N 1
ATOM 951 C CA . ARG A 1 121 ? 0.888 5.341 31.192 1.00 89.44 121 ARG A CA 1
ATOM 952 C C . ARG A 1 121 ? 0.706 6.306 30.025 1.00 89.44 121 ARG A C 1
ATOM 954 O O . ARG A 1 121 ? 0.652 7.504 30.251 1.00 89.44 121 ARG A O 1
ATOM 961 N N . SER A 1 122 ? 0.629 5.784 28.805 1.00 91.81 122 SER A N 1
ATOM 962 C CA . SER A 1 122 ? 0.475 6.554 27.570 1.00 91.81 122 SER A CA 1
ATOM 963 C C . SER A 1 122 ? -0.936 6.436 26.978 1.00 91.81 122 SER A C 1
ATOM 965 O O . SER A 1 122 ? -1.112 6.627 25.776 1.00 91.81 122 SER A O 1
ATOM 967 N N . CYS A 1 123 ? -1.922 6.016 27.776 1.00 92.38 123 CYS A N 1
ATOM 968 C CA . CYS A 1 123 ? -3.301 5.858 27.330 1.00 92.38 123 CYS A CA 1
ATOM 969 C C . CYS A 1 123 ? -4.007 7.210 27.339 1.00 92.38 123 CYS A C 1
ATOM 971 O O . CYS A 1 123 ? -3.972 7.909 28.347 1.00 92.38 123 CYS A O 1
ATOM 973 N N . LYS A 1 124 ? -4.685 7.548 26.240 1.00 90.75 124 LYS A N 1
ATOM 974 C CA . LYS A 1 124 ? -5.447 8.798 26.124 1.00 90.75 124 LYS A CA 1
ATOM 975 C C . LYS A 1 124 ? -6.643 8.853 27.079 1.00 90.75 124 LYS A C 1
ATOM 977 O O . LYS A 1 124 ? -7.006 9.930 27.514 1.00 90.75 124 LYS A O 1
ATOM 982 N N . LEU A 1 125 ? -7.219 7.708 27.459 1.00 85.88 125 LEU A N 1
ATOM 983 C CA . LEU A 1 125 ? -8.301 7.689 28.454 1.00 85.88 125 LEU A CA 1
ATOM 984 C C . LEU A 1 125 ? -7.826 8.134 29.843 1.00 85.88 125 LEU A C 1
ATOM 986 O O . LEU A 1 125 ? -8.615 8.676 30.604 1.00 85.88 125 LEU A O 1
ATOM 990 N N . LYS A 1 126 ? -6.529 7.981 30.154 1.00 79.00 126 LYS A N 1
ATOM 991 C CA . LYS A 1 126 ? -5.970 8.428 31.436 1.00 79.00 126 LYS A CA 1
ATOM 992 C C . LYS A 1 126 ? -6.093 9.943 31.621 1.00 79.00 126 LYS A C 1
ATOM 994 O O . LYS A 1 126 ? -6.288 10.385 32.741 1.00 79.00 126 LYS A O 1
ATOM 999 N N . THR A 1 127 ? -5.953 10.724 30.549 1.00 70.62 127 THR A N 1
ATOM 1000 C CA . THR A 1 127 ? -6.064 12.188 30.639 1.00 70.62 127 THR A CA 1
ATOM 1001 C C . THR A 1 127 ? -7.515 12.639 30.774 1.00 70.62 127 THR A C 1
ATOM 1003 O O . THR A 1 127 ? -7.764 13.651 31.404 1.00 70.62 127 THR A O 1
ATOM 1006 N N . ILE A 1 128 ? -8.468 11.864 30.245 1.00 68.38 128 ILE A N 1
ATOM 1007 C CA . ILE A 1 128 ? -9.902 12.180 30.323 1.00 68.38 128 ILE A CA 1
ATOM 1008 C C . ILE A 1 128 ? -10.437 11.902 31.739 1.00 68.38 128 ILE A C 1
ATOM 1010 O O . ILE A 1 128 ? -11.115 12.741 32.317 1.00 68.38 128 ILE A O 1
ATOM 1014 N N . GLU A 1 129 ? -10.052 10.778 32.357 1.00 61.53 129 GLU A N 1
ATOM 1015 C CA . GLU A 1 129 ? -10.461 10.444 33.737 1.00 61.53 1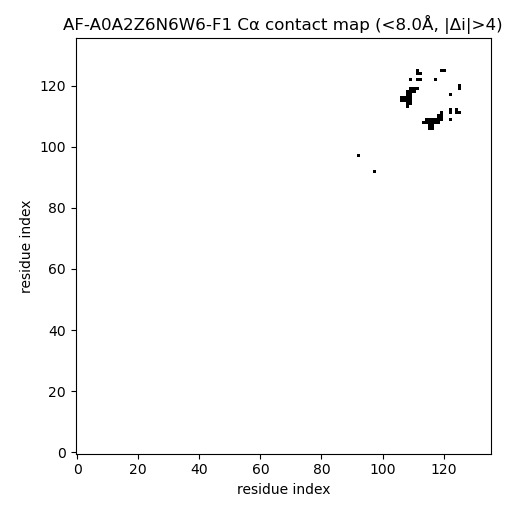29 GLU A CA 1
ATOM 1016 C C . GLU A 1 129 ? -9.919 11.428 34.799 1.00 61.53 129 GLU A C 1
ATOM 1018 O O . GLU A 1 129 ? -10.471 11.526 35.899 1.00 61.53 129 GLU A O 1
ATOM 1023 N N . GLU A 1 130 ? -8.833 12.146 34.493 1.00 58.56 130 GLU A N 1
ATOM 1024 C CA . GLU A 1 130 ? -8.260 13.188 35.357 1.00 58.56 130 GLU A CA 1
ATOM 1025 C C . GLU A 1 130 ? -8.997 14.536 35.212 1.00 58.56 130 GLU A C 1
ATOM 1027 O O . GLU A 1 130 ? -9.041 15.302 36.173 1.00 58.56 130 GLU A O 1
ATOM 1032 N N . GLU A 1 131 ? -9.631 14.807 34.066 1.00 58.75 131 GLU A N 1
ATOM 1033 C CA . GLU A 1 131 ? -10.430 16.021 33.827 1.00 58.75 131 GLU A CA 1
ATOM 1034 C C . GLU A 1 131 ? -11.834 15.919 34.456 1.00 58.75 131 GLU A C 1
ATOM 1036 O O . GLU A 1 131 ? -12.330 16.894 35.026 1.00 58.75 131 GLU A O 1
ATOM 1041 N N . ASP A 1 132 ? -12.430 14.723 34.478 1.00 56.12 132 ASP A N 1
ATOM 1042 C CA . ASP A 1 132 ? -13.753 14.493 35.081 1.00 56.12 132 ASP A CA 1
ATOM 1043 C C . ASP A 1 132 ? -13.726 14.440 36.624 1.00 56.12 132 ASP A C 1
ATOM 1045 O O . ASP A 1 132 ? -14.720 14.754 37.279 1.00 56.12 132 ASP A O 1
ATOM 1049 N N . ASN A 1 133 ? -12.583 14.106 37.240 1.00 55.53 133 ASN A N 1
ATOM 1050 C CA . ASN A 1 133 ? -12.425 14.107 38.706 1.00 55.53 133 ASN A CA 1
ATOM 1051 C C . ASN A 1 133 ? -12.057 15.479 39.302 1.00 55.53 133 ASN A C 1
ATOM 1053 O O . ASN A 1 133 ? -11.958 15.596 40.521 1.00 55.53 133 ASN A O 1
ATOM 1057 N N . SER A 1 134 ? -11.866 16.515 38.479 1.00 52.81 134 SER A N 1
ATOM 1058 C CA . SER A 1 134 ? -11.632 17.892 38.948 1.00 52.81 134 SER A CA 1
ATOM 1059 C C . SER A 1 134 ? -12.916 18.736 39.013 1.00 52.81 134 SER A C 1
ATOM 1061 O O . SER A 1 134 ? -12.834 19.943 39.249 1.00 52.81 134 SER A O 1
ATOM 1063 N N . SER A 1 135 ? -14.086 18.126 38.792 1.00 53.12 135 SER A N 1
ATOM 1064 C CA . SER A 1 135 ? -15.389 18.811 38.773 1.00 53.12 135 SER A CA 1
ATOM 1065 C C . SER A 1 135 ? -16.339 18.398 39.910 1.00 53.12 135 SER A C 1
ATOM 1067 O O . SER A 1 135 ? -17.542 18.618 39.790 1.00 53.12 135 SER A O 1
ATOM 1069 N N . ASN A 1 136 ? -15.824 17.831 41.008 1.00 42.56 136 ASN A N 1
ATOM 1070 C CA . ASN A 1 136 ? -16.579 17.608 42.252 1.00 42.56 136 ASN A CA 1
ATOM 1071 C C . ASN A 1 136 ? -15.899 18.279 43.445 1.00 42.56 136 ASN A C 1
ATOM 1073 O O . ASN A 1 136 ? -14.676 18.071 43.609 1.00 42.56 136 ASN A O 1
#

Organism: Trifolium subterraneum (NCBI:txid3900)

Sequence (136 aa):
MQVSGFPDLAAKSERVYNFISSGLEKLYEEAIKMNYEMQTSKDGLLSETSCPDMLFPEQENEEARLTIRSPVKSQTKGRQKDDAKLPKSGRIKSSLELSMNRLAGKRRNCQLCQEPGHNRRSCKLKTIEEEDNSSN

Radius of gyration: 32.93 Å; Cα contacts (8 Å, |Δi|>4): 29; chains: 1; bounding box: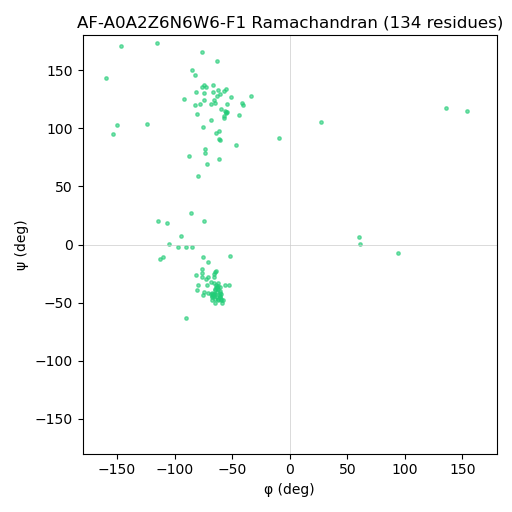 78×43×79 Å

Mean predicted aligned error: 22.99 Å

Solvent-accessible surface area (backbone atoms only — not comparable to full-atom values): 9130 Å² total; per-residue (Å²): 135,85,82,89,58,60,71,64,52,53,55,51,51,50,54,52,49,54,52,52,54,56,51,50,52,52,54,50,53,51,52,51,50,54,53,48,54,60,47,66,77,49,72,85,62,90,83,72,95,72,87,76,77,86,79,76,80,88,72,93,72,79,86,79,73,75,76,76,70,75,86,70,86,75,87,65,90,65,77,79,71,71,75,74,73,72,57,96,75,82,66,81,73,51,74,65,58,52,53,51,52,66,68,69,49,84,74,62,52,12,84,76,82,59,47,65,90,46,43,59,91,71,36,74,66,57,61,51,62,57,59,66,66,72,74,116

Secondary structure (DSSP, 8-state):
---TTHHHHHHHHHHHHHHHHHHHHHHHHHHHHHHHHHHHTTTT-----------PPP-----------------------------TT-PPPPHHHHHHHHHHS-PPBPTTT--BSS-GGG-HHHHHHHHHTT--

pLDDT: mean 72.05, std 17.84, range [38.69, 97.5]

Foldseek 3Di:
DDPPPPVVVVVVVVVVVVVVVVVVVVVVVVVVVVVVVVVVVVVPDDDDDDDPDDDDDDDDDDDPPPCPDDDDDDPDPDPPPPPPPCDPPVDDDDPVSVVVVVVPDDFQAEPPPRHGDDYVVPDPVVVVVVVVVVPD